Protein AF-A0A965PT79-F1 (afdb_monomer_lite)

Structure (mmCIF, N/CA/C/O backbone):
data_AF-A0A965PT79-F1
#
_entry.id   AF-A0A965PT79-F1
#
loop_
_atom_site.group_PDB
_atom_site.id
_atom_site.type_symbol
_atom_site.label_atom_id
_atom_site.label_alt_id
_atom_site.label_comp_id
_atom_site.label_asym_id
_atom_site.label_entity_id
_atom_site.label_seq_id
_atom_site.pdbx_PDB_ins_code
_atom_site.Cartn_x
_atom_site.Cartn_y
_atom_site.Cartn_z
_atom_site.occupancy
_atom_site.B_iso_or_equiv
_atom_site.auth_seq_id
_atom_site.auth_comp_id
_atom_site.auth_asym_id
_atom_site.auth_atom_id
_atom_site.pdbx_PDB_model_num
ATOM 1 N N . ARG A 1 1 ? -36.934 -11.636 53.845 1.00 50.25 1 ARG A N 1
ATOM 2 C CA . ARG A 1 1 ? -35.921 -12.087 52.857 1.00 50.25 1 ARG A CA 1
ATOM 3 C C . ARG A 1 1 ? -35.696 -10.941 51.878 1.00 50.25 1 ARG A C 1
ATOM 5 O O . ARG A 1 1 ? -36.471 -10.793 50.949 1.00 50.25 1 ARG A O 1
ATOM 12 N N . GLN A 1 2 ? -34.735 -10.062 52.167 1.00 49.81 2 GLN A N 1
ATOM 13 C CA . GLN A 1 2 ? -34.431 -8.911 51.315 1.00 49.81 2 GLN A CA 1
ATOM 14 C C . GLN A 1 2 ? -33.695 -9.401 50.065 1.00 49.81 2 GLN A C 1
ATOM 16 O O . GLN A 1 2 ? -32.589 -9.933 50.152 1.00 49.81 2 GLN A O 1
ATOM 21 N N . SER A 1 3 ? -34.341 -9.269 48.912 1.00 52.69 3 SER A N 1
ATOM 22 C CA . SER A 1 3 ? -33.746 -9.495 47.600 1.00 52.69 3 SER A CA 1
ATOM 23 C C . SER A 1 3 ? -32.663 -8.444 47.361 1.00 52.69 3 SER A C 1
ATOM 25 O O . SER A 1 3 ? -32.974 -7.278 47.115 1.00 52.69 3 SER A O 1
ATOM 27 N N . ARG A 1 4 ? -31.389 -8.840 47.461 1.00 60.34 4 ARG A N 1
ATOM 28 C CA . ARG A 1 4 ? -30.258 -8.004 47.043 1.00 60.34 4 ARG A CA 1
ATOM 29 C C . ARG A 1 4 ? -30.386 -7.759 45.541 1.00 60.34 4 ARG A C 1
ATOM 31 O O . ARG A 1 4 ? -30.160 -8.670 44.751 1.00 60.34 4 ARG A O 1
ATOM 38 N N . GLN A 1 5 ? -30.769 -6.548 45.154 1.00 59.09 5 GLN A N 1
ATOM 39 C CA . GLN A 1 5 ? -30.660 -6.105 43.771 1.00 59.09 5 GLN A CA 1
ATOM 40 C C . GLN A 1 5 ? -29.173 -5.907 43.469 1.00 59.09 5 GLN A C 1
ATOM 42 O O . GLN A 1 5 ? -28.530 -5.003 43.997 1.00 59.09 5 GLN A O 1
ATOM 47 N N . THR A 1 6 ? -28.601 -6.804 42.671 1.00 60.66 6 THR A N 1
ATOM 48 C CA . THR A 1 6 ? -27.244 -6.654 42.152 1.00 60.66 6 THR A CA 1
ATOM 49 C C . THR A 1 6 ? -27.264 -5.558 41.096 1.00 60.66 6 THR A C 1
ATOM 51 O O . THR A 1 6 ? -27.839 -5.745 40.023 1.00 60.66 6 THR A O 1
ATOM 54 N N . ILE A 1 7 ? -26.668 -4.409 41.415 1.00 64.94 7 ILE A N 1
ATOM 55 C CA . ILE A 1 7 ? -26.446 -3.312 40.472 1.0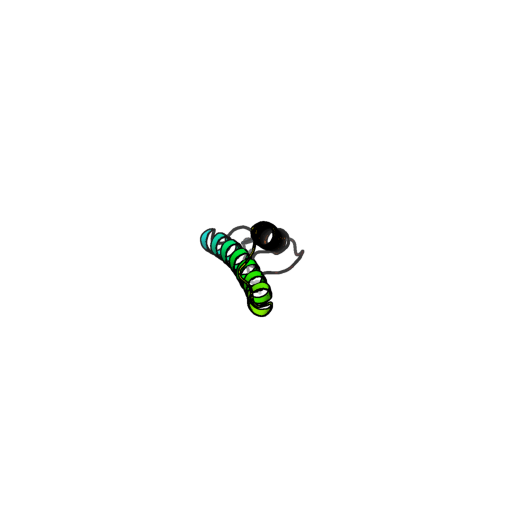0 64.94 7 ILE A CA 1
ATOM 56 C C . ILE A 1 7 ? -25.624 -3.879 39.307 1.00 64.94 7 ILE A C 1
ATOM 58 O O . ILE A 1 7 ? -24.470 -4.267 39.488 1.00 64.94 7 ILE A O 1
ATOM 62 N N . LYS A 1 8 ? -26.231 -3.994 38.124 1.00 61.72 8 LYS A N 1
ATOM 63 C CA . LYS A 1 8 ? -25.531 -4.410 36.907 1.00 61.72 8 LYS A CA 1
ATOM 64 C C . LYS A 1 8 ? -24.632 -3.236 36.492 1.00 61.72 8 LYS A C 1
ATOM 66 O O . LYS A 1 8 ? -25.179 -2.165 36.228 1.00 61.72 8 LYS A O 1
ATOM 71 N N . PRO A 1 9 ? -23.294 -3.372 36.476 1.00 60.38 9 PRO A N 1
ATOM 72 C CA . PRO A 1 9 ? -22.433 -2.273 36.061 1.00 60.38 9 PRO A CA 1
ATOM 73 C C . PRO A 1 9 ? -22.742 -1.941 34.598 1.00 60.38 9 PRO A C 1
ATOM 75 O O . PRO A 1 9 ? -22.693 -2.819 33.734 1.00 60.38 9 PRO A O 1
ATOM 78 N N . TYR A 1 10 ? -23.103 -0.687 34.327 1.00 59.06 10 TYR A N 1
ATOM 79 C CA . TYR A 1 10 ? -23.146 -0.174 32.962 1.00 59.06 10 TYR A CA 1
ATOM 80 C C . TYR A 1 10 ? -21.699 -0.116 32.464 1.00 59.06 10 TYR A C 1
ATOM 82 O O . TYR A 1 10 ? -20.916 0.722 32.911 1.00 59.06 10 TYR A O 1
ATOM 90 N N . ILE A 1 11 ? -21.326 -1.054 31.590 1.00 62.31 11 ILE A N 1
ATOM 91 C CA . ILE A 1 11 ? -20.072 -0.983 30.841 1.00 62.31 11 ILE A CA 1
ATOM 92 C C . ILE A 1 11 ? -20.230 0.210 29.900 1.00 62.31 11 ILE A C 1
ATOM 94 O O . ILE A 1 11 ? -21.041 0.166 28.978 1.00 62.31 11 ILE A O 1
ATOM 98 N N . MET A 1 12 ? -19.522 1.301 30.185 1.00 53.47 12 MET A N 1
ATOM 99 C CA . MET A 1 12 ? -19.452 2.435 29.271 1.00 53.47 12 MET A CA 1
ATOM 100 C C . MET A 1 12 ? -18.867 1.957 27.945 1.00 53.47 12 MET A C 1
ATOM 102 O O . MET A 1 12 ? -17.791 1.360 27.919 1.00 53.47 12 MET A O 1
ATOM 106 N N . SER A 1 13 ? -19.606 2.231 26.877 1.00 55.59 13 SER A N 1
ATOM 107 C CA . SER A 1 13 ? -19.190 2.101 25.488 1.00 55.59 13 SER A CA 1
ATOM 108 C C . SER A 1 13 ? -17.789 2.706 25.296 1.00 55.59 13 SER A C 1
ATOM 110 O O . SER A 1 13 ? -17.577 3.891 25.557 1.00 55.59 13 SER A O 1
ATOM 112 N N . GLU A 1 14 ? -16.812 1.875 24.917 1.00 56.62 14 GLU A N 1
ATOM 113 C CA . GLU A 1 14 ? -15.448 2.308 24.577 1.00 56.62 14 GLU A CA 1
ATOM 114 C C . GLU A 1 14 ? -15.303 2.576 23.074 1.00 56.62 14 GLU A C 1
ATOM 116 O O . GLU A 1 14 ? -14.185 2.739 22.578 1.00 56.62 14 GLU A O 1
ATOM 121 N N . PHE A 1 15 ? -16.409 2.631 22.326 1.00 49.50 15 PHE A N 1
ATOM 122 C CA . PHE A 1 15 ? -16.436 3.147 20.960 1.00 49.50 15 PHE A CA 1
ATOM 123 C C . PHE A 1 15 ? -15.735 4.515 20.937 1.00 49.50 15 PHE A C 1
ATOM 125 O O . PHE A 1 15 ? -16.114 5.421 21.673 1.00 49.50 15 PHE A O 1
ATOM 132 N N . LEU A 1 16 ? -14.686 4.647 20.117 1.00 52.12 16 LEU A N 1
ATOM 133 C CA . LEU A 1 16 ? -13.798 5.823 19.988 1.00 52.12 16 LEU A CA 1
ATOM 134 C C . LEU A 1 16 ? -12.691 6.011 21.045 1.00 52.12 16 LEU A C 1
ATOM 136 O O . LEU A 1 16 ? -11.922 6.961 20.931 1.00 52.12 16 LEU A O 1
ATOM 140 N N . LYS A 1 17 ? -12.489 5.082 21.986 1.00 53.12 17 LYS A N 1
ATOM 141 C CA . LYS A 1 17 ? -11.245 4.996 22.786 1.00 53.12 17 LYS A CA 1
ATOM 142 C C . LYS A 1 17 ? -10.146 4.172 22.101 1.00 53.12 17 LYS A C 1
ATOM 144 O O . LYS A 1 17 ? -9.276 3.603 22.757 1.00 53.12 17 LYS A O 1
ATOM 149 N N . LEU A 1 18 ? -10.147 4.112 20.770 1.00 57.47 18 LEU A N 1
ATOM 150 C CA . LEU A 1 18 ? -8.963 3.679 20.033 1.00 57.47 18 LEU A CA 1
ATOM 151 C C . LEU A 1 18 ? -7.822 4.613 20.437 1.00 57.47 18 LEU A C 1
ATOM 153 O O . LEU A 1 18 ? -7.858 5.804 20.134 1.00 57.47 18 LEU A O 1
ATOM 157 N N . ASN A 1 19 ? -6.828 4.081 21.149 1.00 69.31 19 ASN A N 1
ATOM 158 C CA . ASN A 1 19 ? -5.566 4.765 21.381 1.00 69.31 19 ASN A CA 1
ATOM 159 C C . ASN A 1 19 ? -5.093 5.287 20.018 1.00 69.31 19 ASN A C 1
ATOM 161 O O . ASN A 1 19 ? -4.787 4.491 19.132 1.00 69.31 19 ASN A O 1
ATOM 165 N N 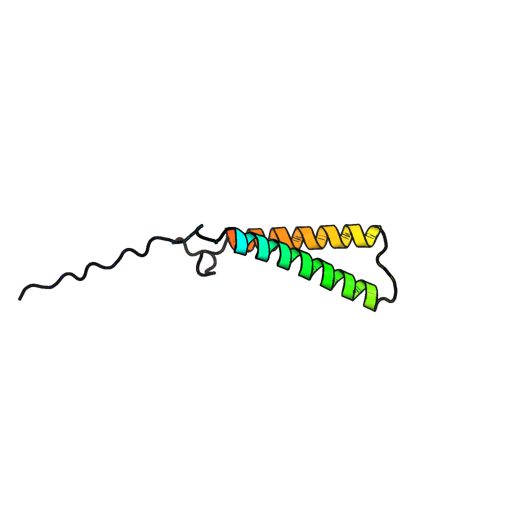. GLY A 1 20 ? -5.111 6.607 19.802 1.00 72.69 20 GLY A N 1
ATOM 166 C CA . GLY A 1 20 ? -4.880 7.194 18.475 1.00 72.69 20 GLY A CA 1
ATOM 167 C C . GLY A 1 20 ? -3.551 6.748 17.855 1.00 72.69 20 GLY A C 1
ATOM 168 O O . GLY A 1 20 ? -3.421 6.671 16.635 1.00 72.69 20 GLY A O 1
ATOM 169 N N . GLN A 1 21 ? -2.591 6.353 18.696 1.00 79.94 21 GLN A N 1
ATOM 170 C CA . GLN A 1 21 ? -1.346 5.721 18.271 1.00 79.94 21 GLN A CA 1
ATOM 171 C C . GLN A 1 21 ? -1.566 4.386 17.550 1.00 79.94 21 GLN A C 1
ATOM 173 O O . GLN A 1 21 ? -0.932 4.140 16.528 1.00 79.94 21 GLN A O 1
ATOM 178 N N . ASP A 1 22 ? -2.452 3.526 18.043 1.00 82.88 22 ASP A N 1
ATOM 179 C CA . ASP A 1 22 ? -2.722 2.216 17.446 1.00 82.88 22 ASP A CA 1
ATOM 180 C C . ASP A 1 22 ? -3.548 2.342 16.161 1.00 82.88 22 ASP A C 1
ATOM 182 O O . ASP A 1 22 ? -3.321 1.603 15.202 1.00 82.88 22 ASP A O 1
ATOM 186 N N . PHE A 1 23 ? -4.410 3.360 16.077 1.00 84.38 23 PHE A N 1
ATOM 187 C CA . PHE A 1 23 ? -5.070 3.731 14.826 1.00 84.38 23 PHE A CA 1
ATOM 188 C C . PHE A 1 23 ? -4.056 4.131 13.742 1.00 84.38 23 PHE A C 1
ATOM 190 O O . PHE A 1 23 ? -4.078 3.569 12.645 1.00 84.38 23 PHE A O 1
ATOM 197 N N . ILE A 1 24 ? -3.131 5.048 14.057 1.00 87.75 24 ILE A N 1
ATOM 198 C CA . ILE A 1 24 ? -2.099 5.505 13.113 1.00 87.75 24 ILE A CA 1
ATOM 199 C C . ILE A 1 24 ? -1.189 4.344 12.697 1.00 87.75 24 ILE A C 1
ATOM 201 O O . ILE A 1 24 ? -0.925 4.176 11.506 1.00 87.75 24 ILE A O 1
ATOM 205 N N . LYS A 1 25 ? -0.753 3.502 13.646 1.00 90.31 25 LYS A N 1
ATOM 206 C CA . LYS A 1 25 ? 0.033 2.298 13.334 1.00 90.31 25 LYS A CA 1
ATOM 207 C C . LYS A 1 25 ? -0.706 1.397 12.347 1.00 90.31 25 LYS A C 1
ATOM 209 O O . LYS A 1 25 ? -0.105 0.956 11.376 1.00 90.31 25 LYS A O 1
ATOM 214 N N . GLY A 1 26 ? -2.000 1.158 12.552 1.00 91.19 26 GLY A N 1
ATOM 215 C CA . GLY A 1 26 ? -2.791 0.323 11.652 1.00 91.19 26 GLY A CA 1
ATOM 216 C C . GLY A 1 26 ? -2.916 0.891 10.236 1.00 91.19 26 GLY A C 1
ATOM 217 O O . GLY A 1 26 ? -2.760 0.145 9.270 1.00 91.19 26 GLY A O 1
ATOM 218 N N . VAL A 1 27 ? -3.096 2.209 10.099 1.00 92.50 27 VAL A N 1
ATOM 219 C CA . VAL A 1 27 ? -3.089 2.895 8.793 1.00 92.50 27 VAL A CA 1
ATOM 220 C C . VAL A 1 27 ? -1.741 2.724 8.087 1.00 92.50 27 VAL A C 1
ATOM 222 O O . VAL A 1 27 ? -1.704 2.369 6.908 1.00 92.50 27 VAL A O 1
ATOM 225 N N . ILE A 1 28 ? -0.634 2.930 8.807 1.00 95.94 28 ILE A N 1
ATOM 226 C CA . ILE A 1 28 ? 0.722 2.774 8.262 1.00 95.94 28 ILE A CA 1
ATOM 227 C C . ILE A 1 28 ? 0.955 1.331 7.810 1.00 95.94 28 ILE A C 1
ATOM 229 O O . ILE A 1 28 ? 1.429 1.108 6.699 1.00 95.94 28 ILE A O 1
ATOM 233 N N . ILE A 1 29 ? 0.589 0.347 8.635 1.00 96.88 29 ILE A N 1
ATOM 234 C CA . ILE A 1 29 ? 0.751 -1.071 8.298 1.00 96.88 29 ILE A CA 1
ATOM 235 C C . ILE A 1 29 ? -0.078 -1.441 7.065 1.00 96.88 29 ILE A C 1
ATOM 237 O O . ILE A 1 29 ? 0.450 -2.095 6.169 1.00 96.88 29 ILE A O 1
ATOM 241 N N . ALA A 1 30 ? -1.333 -0.989 6.966 1.00 95.81 30 ALA A N 1
ATOM 242 C CA . ALA A 1 30 ? -2.165 -1.240 5.789 1.00 95.81 30 ALA A CA 1
ATOM 243 C C . ALA A 1 30 ? -1.517 -0.699 4.502 1.00 95.81 30 ALA A C 1
ATOM 245 O O . ALA A 1 30 ? -1.475 -1.396 3.487 1.00 95.81 30 ALA A O 1
ATOM 246 N N . ALA A 1 31 ? -0.958 0.514 4.556 1.00 96.31 31 ALA A N 1
ATOM 247 C CA . ALA A 1 31 ? -0.259 1.115 3.426 1.00 96.31 31 ALA A CA 1
ATOM 248 C C . ALA A 1 31 ? 1.016 0.334 3.062 1.00 96.31 31 ALA A C 1
ATOM 250 O O . ALA A 1 31 ? 1.218 -0.010 1.899 1.00 96.31 31 ALA A O 1
ATOM 251 N N . LEU A 1 32 ? 1.859 0.016 4.051 1.00 98.06 32 LEU A N 1
ATOM 252 C CA . LEU A 1 32 ? 3.125 -0.691 3.838 1.00 98.06 32 LEU A CA 1
ATOM 253 C C . LEU A 1 32 ? 2.916 -2.088 3.255 1.00 98.06 32 LEU A C 1
ATOM 255 O O . LEU A 1 32 ? 3.627 -2.465 2.329 1.00 98.06 32 LEU A O 1
ATOM 259 N N . VAL A 1 33 ? 1.928 -2.837 3.748 1.00 97.81 33 VAL A N 1
ATOM 260 C CA . VAL A 1 33 ? 1.608 -4.170 3.219 1.00 97.81 33 VAL A CA 1
ATOM 261 C C . VAL A 1 33 ? 1.201 -4.085 1.747 1.00 97.81 33 VAL A C 1
ATOM 263 O O . VAL A 1 33 ? 1.692 -4.866 0.934 1.00 97.81 33 VAL A O 1
ATOM 266 N N . ALA A 1 34 ? 0.367 -3.110 1.378 1.00 97.62 34 ALA A N 1
ATOM 267 C CA . ALA A 1 34 ? -0.032 -2.910 -0.014 1.00 97.62 34 ALA A CA 1
ATOM 268 C C . ALA A 1 34 ? 1.156 -2.530 -0.916 1.00 97.62 34 ALA A C 1
ATOM 270 O O . ALA A 1 34 ? 1.274 -3.043 -2.032 1.00 97.62 34 ALA A O 1
ATOM 271 N N . VAL A 1 35 ? 2.058 -1.670 -0.428 1.00 98.06 35 VAL A N 1
ATOM 272 C CA . VAL A 1 35 ? 3.283 -1.295 -1.150 1.00 98.06 35 VAL A CA 1
ATOM 273 C C . VAL A 1 35 ? 4.188 -2.508 -1.350 1.00 98.06 35 VAL A C 1
ATOM 275 O 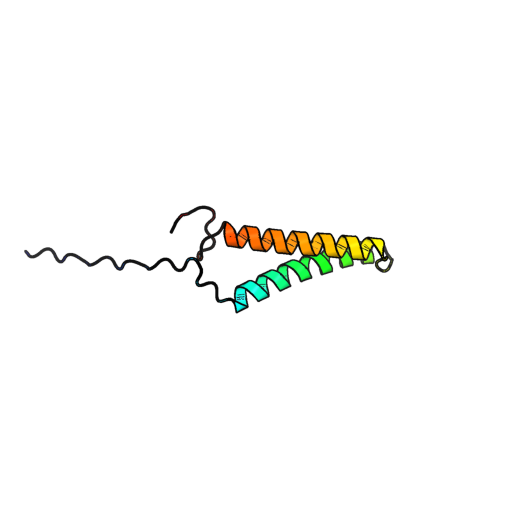O . VAL A 1 35 ? 4.585 -2.783 -2.478 1.00 98.06 35 VAL A O 1
ATOM 278 N N . LEU A 1 36 ? 4.481 -3.256 -0.285 1.00 98.25 36 LEU A N 1
ATOM 279 C CA . LEU A 1 36 ? 5.366 -4.419 -0.344 1.00 98.25 36 LEU A CA 1
ATOM 280 C C . LEU A 1 36 ? 4.812 -5.517 -1.254 1.00 98.25 36 LEU A C 1
ATOM 282 O O . LEU A 1 36 ? 5.562 -6.042 -2.070 1.00 98.25 36 LEU A O 1
ATOM 286 N N . GLY A 1 37 ? 3.512 -5.818 -1.183 1.00 97.81 37 GLY A N 1
ATOM 287 C CA . GLY A 1 37 ? 2.889 -6.803 -2.076 1.00 97.81 37 GLY A CA 1
ATOM 288 C C . GLY A 1 37 ? 2.947 -6.387 -3.550 1.00 97.81 37 GLY A C 1
ATOM 289 O O . GLY A 1 37 ? 3.221 -7.207 -4.428 1.00 97.81 37 GLY A O 1
ATOM 290 N N . SER A 1 38 ? 2.765 -5.092 -3.825 1.00 97.00 38 SER A N 1
ATOM 291 C CA . SER A 1 38 ? 2.888 -4.558 -5.185 1.00 97.00 38 SER A CA 1
ATOM 292 C C . SER A 1 38 ? 4.334 -4.625 -5.690 1.00 97.00 38 SER A C 1
ATOM 294 O O . SER A 1 38 ? 4.573 -5.032 -6.823 1.00 97.00 38 SER A O 1
ATOM 296 N N . LEU A 1 39 ? 5.309 -4.278 -4.841 1.00 98.00 39 LEU A N 1
ATOM 297 C CA . LEU A 1 39 ? 6.733 -4.379 -5.170 1.00 98.00 39 LEU A CA 1
ATOM 298 C C . LEU A 1 39 ? 7.165 -5.824 -5.405 1.00 98.00 39 LEU A C 1
ATOM 300 O O . LEU A 1 39 ? 7.879 -6.078 -6.366 1.00 98.00 39 LEU A O 1
ATOM 304 N N . GLN A 1 40 ? 6.716 -6.763 -4.570 1.00 98.12 40 GLN A N 1
ATOM 305 C CA . GLN A 1 40 ? 7.013 -8.183 -4.745 1.00 98.12 40 GLN A CA 1
ATOM 306 C C . GLN A 1 40 ? 6.584 -8.657 -6.139 1.00 98.12 40 GLN A C 1
ATOM 308 O O . GLN A 1 40 ? 7.396 -9.231 -6.855 1.00 98.12 40 GLN A O 1
ATOM 313 N N . THR A 1 41 ? 5.357 -8.325 -6.552 1.00 97.19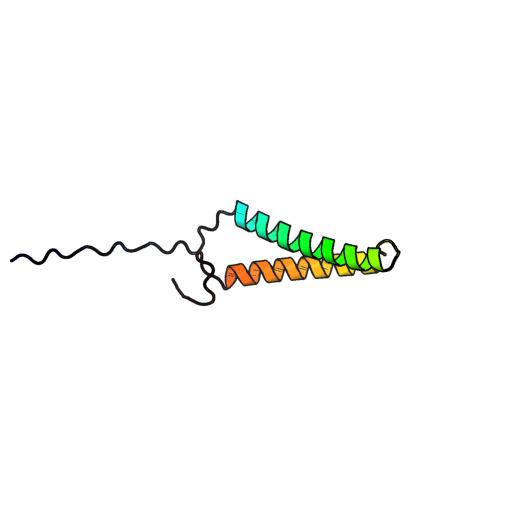 41 THR A N 1
ATOM 314 C CA . THR A 1 41 ? 4.819 -8.699 -7.873 1.00 97.19 41 THR A CA 1
ATOM 315 C C . THR A 1 41 ? 5.680 -8.158 -9.024 1.00 97.19 41 THR A C 1
ATOM 317 O O . THR A 1 41 ? 5.949 -8.866 -9.990 1.00 97.19 41 THR A O 1
ATOM 320 N N . ILE A 1 42 ? 6.142 -6.908 -8.922 1.00 97.62 42 ILE A N 1
ATOM 321 C CA . ILE A 1 42 ? 6.975 -6.266 -9.953 1.00 97.62 42 ILE A CA 1
ATOM 322 C C . ILE A 1 42 ? 8.378 -6.886 -9.998 1.00 97.62 42 ILE A C 1
ATOM 324 O O . ILE A 1 42 ? 8.910 -7.163 -11.071 1.00 97.62 42 ILE A O 1
ATOM 328 N N . LEU A 1 43 ? 8.978 -7.138 -8.834 1.00 97.81 43 LEU A N 1
ATOM 329 C CA . LEU A 1 43 ? 10.307 -7.741 -8.751 1.00 97.81 43 LEU A CA 1
ATOM 330 C C . LEU A 1 43 ? 10.306 -9.192 -9.250 1.00 97.81 43 LEU A C 1
ATOM 332 O O . LEU A 1 43 ? 11.255 -9.603 -9.913 1.00 97.81 43 LEU A O 1
ATOM 336 N N . GLU A 1 44 ? 9.234 -9.947 -8.994 1.00 97.81 44 GLU A N 1
ATOM 337 C CA . GLU A 1 44 ? 9.024 -11.289 -9.556 1.00 97.81 44 GLU A CA 1
ATOM 338 C C . GLU A 1 44 ? 8.926 -11.269 -11.091 1.00 97.81 44 GLU A C 1
ATOM 340 O O . GLU A 1 44 ? 9.361 -12.216 -11.744 1.00 97.81 44 GLU A O 1
ATOM 345 N N . ALA A 1 45 ? 8.441 -10.170 -11.682 1.00 96.62 45 ALA A N 1
ATOM 346 C CA . ALA A 1 45 ? 8.440 -9.959 -13.131 1.00 96.62 45 ALA A CA 1
ATOM 347 C C . ALA A 1 45 ? 9.830 -9.609 -13.711 1.00 96.62 45 ALA A C 1
ATOM 349 O O . ALA A 1 45 ? 9.988 -9.525 -14.930 1.00 96.62 45 ALA A O 1
ATOM 350 N N . GLY A 1 46 ? 10.854 -9.434 -12.866 1.00 98.00 46 GLY A N 1
ATOM 351 C CA . GLY A 1 46 ? 12.252 -9.307 -13.284 1.00 98.00 46 GLY A CA 1
ATOM 352 C C . GLY A 1 46 ? 12.711 -7.888 -13.621 1.00 98.00 46 GLY A C 1
ATOM 353 O O . GLY A 1 46 ? 13.743 -7.724 -14.273 1.00 98.00 46 GLY A O 1
ATOM 354 N N . HIS A 1 47 ? 11.987 -6.854 -13.187 1.00 97.38 47 HIS A N 1
ATOM 355 C CA . HIS A 1 47 ? 12.405 -5.464 -13.376 1.00 97.38 47 HIS A CA 1
ATOM 356 C C . HIS A 1 47 ? 12.110 -4.589 -12.153 1.00 97.38 47 HIS A C 1
ATOM 358 O O . HIS A 1 47 ? 11.422 -4.987 -11.216 1.00 97.38 47 HIS A O 1
ATOM 364 N N . LEU A 1 48 ? 12.673 -3.379 -12.148 1.00 97.56 48 LEU A N 1
ATOM 365 C CA . LEU A 1 48 ? 12.370 -2.374 -11.130 1.00 97.56 48 LEU A CA 1
ATOM 366 C C . LEU A 1 48 ? 11.090 -1.602 -11.494 1.00 97.56 48 LEU A C 1
ATOM 368 O O . LEU A 1 48 ? 10.780 -1.484 -12.685 1.00 97.56 48 LEU A O 1
ATOM 372 N N . PRO A 1 49 ? 10.371 -1.039 -10.504 1.00 96.56 49 PRO A N 1
ATOM 373 C CA . PRO A 1 49 ? 9.148 -0.295 -10.771 1.00 96.56 49 PRO A CA 1
ATOM 374 C C . PRO A 1 49 ? 9.400 0.929 -11.653 1.00 96.56 49 PRO A C 1
ATOM 376 O O . PRO A 1 49 ? 10.228 1.794 -11.349 1.00 96.56 49 PRO A O 1
ATOM 379 N N . THR A 1 50 ? 8.635 1.017 -12.733 1.00 97.88 50 THR A N 1
ATOM 380 C CA . THR A 1 50 ? 8.563 2.185 -13.611 1.00 97.88 50 THR A CA 1
ATOM 381 C C . THR A 1 50 ? 7.756 3.315 -12.964 1.00 97.88 50 THR A C 1
ATOM 383 O O . THR A 1 50 ? 7.037 3.123 -11.981 1.00 97.88 50 THR A O 1
ATOM 386 N N . GLY A 1 51 ? 7.815 4.525 -13.531 1.00 96.94 51 GLY A N 1
ATOM 387 C CA . GLY A 1 51 ? 7.026 5.659 -13.027 1.00 96.94 51 GLY A CA 1
ATOM 388 C C . GLY A 1 51 ? 5.509 5.408 -13.032 1.00 96.94 51 GLY A C 1
ATOM 389 O O . GLY A 1 51 ? 4.808 5.812 -12.103 1.00 96.94 51 GLY A O 1
ATOM 390 N N . ALA A 1 52 ? 4.997 4.692 -14.039 1.00 96.88 52 ALA A N 1
ATOM 391 C CA . ALA A 1 52 ? 3.582 4.322 -14.111 1.00 96.88 52 ALA A CA 1
ATOM 392 C C . ALA A 1 52 ? 3.191 3.319 -13.010 1.00 96.88 52 ALA A C 1
ATOM 394 O O . ALA A 1 52 ? 2.109 3.411 -12.419 1.00 96.88 52 ALA A O 1
ATOM 395 N N . GLU A 1 53 ? 4.088 2.391 -12.687 1.00 97.38 53 GLU A N 1
ATOM 396 C CA . GLU A 1 53 ? 3.878 1.410 -11.624 1.00 97.38 53 GLU A CA 1
ATOM 397 C C . GLU A 1 53 ? 3.960 2.047 -10.243 1.00 97.38 53 GLU A C 1
ATOM 399 O O . GLU A 1 53 ? 3.120 1.742 -9.405 1.00 97.38 53 GLU A O 1
ATOM 404 N N . TRP A 1 54 ? 4.849 3.019 -10.019 1.00 97.88 54 TRP A N 1
ATOM 405 C CA . TRP A 1 54 ? 4.849 3.815 -8.786 1.00 97.88 54 TRP A CA 1
ATOM 406 C C . TRP A 1 54 ? 3.518 4.525 -8.542 1.00 97.88 54 TRP A C 1
ATOM 408 O O . TRP A 1 54 ? 3.004 4.522 -7.421 1.00 97.88 54 TRP A O 1
ATOM 418 N N . MET A 1 55 ? 2.913 5.082 -9.593 1.00 97.56 55 MET A N 1
ATOM 419 C CA . MET A 1 55 ? 1.582 5.677 -9.483 1.00 97.56 55 MET A CA 1
ATOM 420 C C . MET A 1 55 ? 0.510 4.626 -9.157 1.00 97.56 55 MET A C 1
ATOM 422 O O . MET A 1 55 ? -0.422 4.906 -8.401 1.00 97.56 55 MET A O 1
ATOM 426 N N . THR A 1 56 ? 0.647 3.410 -9.681 1.00 97.38 56 THR A N 1
ATOM 4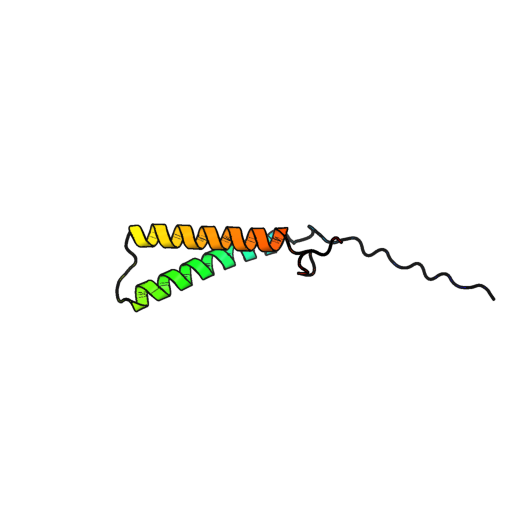27 C CA . THR A 1 56 ? -0.257 2.293 -9.370 1.00 97.38 56 THR A CA 1
ATOM 428 C C . THR A 1 56 ? -0.093 1.824 -7.922 1.00 97.38 56 THR A C 1
ATOM 430 O O . THR A 1 56 ? -1.088 1.711 -7.210 1.00 97.38 56 THR A O 1
ATOM 433 N N . ILE A 1 57 ? 1.144 1.665 -7.444 1.00 98.00 57 ILE A N 1
ATOM 434 C CA . ILE A 1 57 ? 1.475 1.357 -6.045 1.00 98.00 57 ILE A CA 1
ATOM 435 C C . ILE A 1 57 ? 0.852 2.399 -5.108 1.00 98.00 57 ILE A C 1
ATOM 437 O O . ILE A 1 57 ? 0.210 2.039 -4.123 1.00 98.00 57 ILE A O 1
ATOM 441 N N . GLY A 1 58 ? 0.976 3.690 -5.435 1.00 97.44 58 GLY A N 1
ATOM 442 C CA . GLY A 1 58 ? 0.381 4.772 -4.647 1.00 97.44 58 GLY A CA 1
ATOM 443 C C . GLY A 1 58 ? -1.145 4.672 -4.548 1.00 97.44 58 GLY A C 1
ATOM 444 O O . GLY A 1 58 ? -1.706 4.824 -3.462 1.00 97.44 58 GLY A O 1
ATOM 445 N N . LYS A 1 59 ? -1.826 4.345 -5.654 1.00 97.75 59 LYS A N 1
ATOM 446 C CA . LYS A 1 59 ? -3.281 4.110 -5.661 1.00 97.75 59 LYS A CA 1
ATOM 447 C C . LYS A 1 59 ? -3.667 2.897 -4.814 1.00 97.75 59 LYS A C 1
ATOM 449 O O . LYS A 1 59 ? -4.631 2.980 -4.057 1.00 97.75 59 LYS A O 1
ATOM 454 N N . MET A 1 60 ? -2.905 1.807 -4.900 1.00 97.50 60 MET A N 1
ATOM 455 C CA . MET A 1 60 ? -3.133 0.597 -4.103 1.00 97.50 60 MET A CA 1
ATOM 456 C C . MET A 1 60 ? -2.946 0.858 -2.605 1.00 97.50 60 MET A C 1
ATOM 458 O O . MET A 1 60 ? -3.797 0.475 -1.803 1.00 97.50 60 MET A O 1
ATOM 462 N N . ALA A 1 61 ? -1.888 1.575 -2.224 1.00 97.62 61 ALA A N 1
ATOM 463 C CA . ALA A 1 61 ? -1.661 1.989 -0.843 1.00 97.62 61 ALA A CA 1
ATOM 464 C C . ALA A 1 61 ? -2.791 2.897 -0.331 1.00 97.62 61 ALA A C 1
ATOM 466 O O . ALA A 1 61 ? -3.301 2.688 0.769 1.00 97.62 61 ALA A O 1
ATOM 467 N N . GLY A 1 62 ? -3.241 3.857 -1.147 1.00 97.50 62 GLY A N 1
ATOM 468 C CA . GLY A 1 62 ? -4.385 4.712 -0.827 1.00 97.50 62 GLY A CA 1
ATOM 469 C C . GLY A 1 62 ? -5.679 3.919 -0.625 1.00 97.50 62 GLY A C 1
ATOM 470 O O . GLY A 1 62 ? -6.385 4.132 0.360 1.00 97.50 62 GLY A O 1
ATOM 471 N N . ALA A 1 63 ? -5.962 2.953 -1.501 1.00 97.44 63 ALA A N 1
ATOM 472 C CA . ALA A 1 63 ? -7.112 2.064 -1.362 1.00 97.44 63 ALA A CA 1
ATOM 473 C C . ALA A 1 63 ? -7.035 1.219 -0.079 1.00 97.44 63 ALA A C 1
ATOM 475 O O . ALA A 1 63 ? -8.035 1.086 0.624 1.00 97.44 63 ALA A O 1
ATOM 476 N N . ALA A 1 64 ? -5.853 0.706 0.274 1.00 96.62 64 ALA A N 1
ATOM 477 C CA . ALA A 1 64 ? -5.647 -0.049 1.508 1.00 96.62 64 ALA A CA 1
ATOM 478 C C . ALA A 1 64 ? -5.877 0.809 2.762 1.00 96.62 64 ALA A C 1
ATOM 480 O O . ALA A 1 64 ? -6.540 0.360 3.699 1.00 96.62 64 ALA A O 1
ATOM 481 N N . ILE A 1 65 ? -5.402 2.060 2.759 1.00 94.69 65 ILE A N 1
ATOM 482 C CA . ILE A 1 65 ? -5.684 3.030 3.825 1.00 94.69 65 ILE A CA 1
ATOM 483 C C . ILE A 1 65 ? -7.192 3.247 3.947 1.00 94.69 65 ILE A C 1
ATOM 485 O O . ILE A 1 65 ? -7.738 3.076 5.033 1.00 94.69 65 ILE A O 1
ATOM 489 N N . ILE A 1 66 ? -7.879 3.567 2.845 1.00 94.50 66 ILE A N 1
ATOM 490 C CA . ILE A 1 66 ? -9.335 3.776 2.846 1.00 94.50 66 ILE A CA 1
ATOM 491 C C . ILE A 1 66 ? -10.046 2.531 3.379 1.00 94.50 66 ILE A C 1
ATOM 493 O O . ILE A 1 66 ? -10.908 2.644 4.243 1.00 94.50 66 ILE A O 1
ATOM 497 N N . SER A 1 67 ? -9.649 1.339 2.939 1.00 93.69 67 SER A N 1
ATOM 498 C CA . SER A 1 67 ? -10.229 0.082 3.411 1.00 93.69 67 SER A CA 1
ATOM 499 C C . SER A 1 67 ? -10.028 -0.123 4.917 1.00 93.69 67 SER A C 1
ATOM 501 O O . SER A 1 67 ? -10.950 -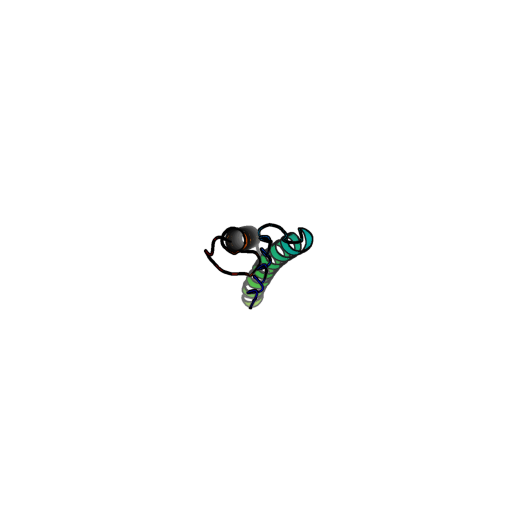0.568 5.601 1.00 93.69 67 SER A O 1
ATOM 503 N N . TYR A 1 68 ? -8.858 0.231 5.459 1.00 90.88 68 TYR A N 1
ATOM 504 C CA . TYR A 1 68 ? -8.607 0.198 6.901 1.00 90.88 68 TYR A CA 1
ATOM 505 C C . TYR A 1 68 ? -9.474 1.219 7.649 1.00 90.88 68 TYR A C 1
ATOM 507 O O . TYR A 1 68 ? -10.058 0.894 8.683 1.00 90.88 68 TYR A O 1
ATOM 515 N N . LEU A 1 69 ? -9.603 2.439 7.129 1.00 88.50 69 LEU A N 1
ATOM 516 C CA . LEU A 1 69 ? -10.455 3.473 7.717 1.00 88.50 69 LEU A CA 1
ATOM 517 C C . LEU A 1 69 ? -11.924 3.045 7.735 1.00 88.50 69 LEU A C 1
ATOM 519 O O . LEU A 1 69 ? -12.574 3.150 8.771 1.00 88.50 69 LEU A O 1
ATOM 523 N N . LEU A 1 70 ? -12.421 2.493 6.626 1.00 87.50 70 LEU A N 1
ATOM 524 C CA . LEU A 1 70 ? -13.776 1.955 6.529 1.00 87.50 70 LEU A CA 1
ATOM 525 C C . LEU A 1 70 ? -13.985 0.821 7.530 1.00 87.50 70 LEU A C 1
ATOM 527 O O . LEU A 1 70 ? -14.983 0.833 8.243 1.00 87.50 70 LEU A O 1
ATOM 531 N N . LYS A 1 71 ? -13.028 -0.110 7.655 1.00 83.75 71 LYS A N 1
ATOM 532 C CA . LYS A 1 71 ? -13.082 -1.151 8.689 1.00 83.75 71 LYS A CA 1
ATOM 533 C C . LYS A 1 71 ? -13.304 -0.519 10.064 1.00 83.75 71 LYS A C 1
ATOM 535 O O . LYS A 1 71 ? -14.267 -0.876 10.723 1.00 83.75 71 LYS A O 1
ATOM 540 N N . ASN A 1 72 ? -12.470 0.442 10.460 1.00 80.75 72 ASN A N 1
ATOM 541 C CA . ASN A 1 72 ? -12.567 1.076 11.779 1.00 80.75 72 ASN A CA 1
ATOM 542 C C . ASN A 1 72 ? -13.837 1.926 11.958 1.00 80.75 72 ASN A C 1
ATOM 544 O O . ASN A 1 72 ? -14.314 2.048 13.078 1.00 80.75 72 ASN A O 1
ATOM 548 N N . LEU A 1 73 ? -14.406 2.482 10.883 1.00 80.81 73 LEU A N 1
ATOM 549 C CA . LEU A 1 73 ? -15.682 3.202 10.926 1.00 80.81 73 LEU A CA 1
ATOM 550 C C . LEU A 1 73 ? -16.878 2.253 11.120 1.00 80.81 73 LEU A C 1
ATOM 552 O O . LEU A 1 73 ? -17.845 2.611 11.786 1.00 80.81 73 LEU A O 1
ATOM 556 N N . PHE A 1 74 ? -16.816 1.048 10.545 1.00 77.50 74 PHE A N 1
ATOM 557 C CA . PHE A 1 74 ? -17.900 0.058 10.576 1.00 77.50 74 PHE A CA 1
ATOM 558 C C . PHE A 1 74 ? -17.743 -1.033 11.651 1.00 77.50 74 PHE A C 1
ATOM 560 O O . PHE A 1 74 ? -18.631 -1.880 11.794 1.00 77.50 74 PHE A O 1
ATOM 567 N N . THR A 1 75 ? -16.647 -1.032 12.414 1.00 68.81 75 THR A N 1
ATOM 568 C CA . THR A 1 75 ? -16.415 -1.961 13.531 1.00 68.81 75 THR A CA 1
ATOM 569 C C . THR A 1 75 ? -16.343 -1.224 14.858 1.00 68.81 75 THR A C 1
ATOM 571 O O . THR A 1 75 ? -15.649 -0.217 14.960 1.00 68.81 75 THR A O 1
ATOM 574 N N . ASN A 1 76 ? -17.000 -1.760 15.887 1.00 66.38 76 ASN A N 1
ATOM 575 C CA . ASN A 1 76 ? -16.888 -1.240 17.251 1.00 66.38 76 ASN A CA 1
ATOM 576 C C . ASN A 1 76 ? -15.526 -1.544 17.894 1.00 66.38 76 ASN A C 1
ATOM 578 O O . ASN A 1 76 ? -14.704 -2.263 17.319 1.00 66.38 76 ASN A O 1
ATOM 582 N N . SER A 1 77 ? -15.285 -1.040 19.109 1.00 59.94 77 SER A N 1
ATOM 583 C CA . SER A 1 77 ? -14.009 -1.229 19.824 1.00 59.94 77 SER A CA 1
ATOM 584 C C . SER A 1 77 ? -13.695 -2.689 20.184 1.00 59.94 77 SER A C 1
ATOM 586 O O . SER A 1 77 ? -12.580 -2.998 20.592 1.00 59.94 77 SER A O 1
ATOM 588 N N . GLN A 1 78 ? -14.644 -3.608 19.984 1.00 60.75 78 GLN A N 1
ATOM 589 C CA . GLN A 1 78 ? -14.462 -5.057 20.125 1.00 60.75 78 GLN A CA 1
ATOM 590 C C . GLN A 1 78 ? -14.327 -5.779 18.771 1.00 60.75 78 GLN A C 1
ATOM 592 O O . GLN A 1 78 ? -14.366 -7.008 18.717 1.00 60.75 78 GLN A O 1
ATOM 597 N N . GLY A 1 79 ? -14.198 -5.039 17.664 1.00 62.69 79 GLY A N 1
ATOM 598 C CA . GLY A 1 79 ? -14.074 -5.592 16.315 1.00 62.69 79 GLY A CA 1
ATOM 599 C C . GLY A 1 79 ? -15.368 -6.195 15.758 1.00 62.69 79 GLY A C 1
ATOM 600 O O . GLY A 1 79 ? -15.318 -6.913 14.761 1.00 62.69 79 GLY A O 1
ATOM 601 N N . GLN A 1 80 ? -16.523 -5.926 16.376 1.00 62.47 80 GLN A N 1
ATOM 602 C CA . GLN A 1 80 ? -17.815 -6.424 15.904 1.00 62.47 80 GLN A CA 1
ATOM 603 C C . GLN A 1 80 ? -18.354 -5.485 14.823 1.00 62.47 80 GLN A C 1
ATOM 605 O O . GLN A 1 80 ? -18.470 -4.275 15.029 1.00 62.47 80 GLN A O 1
ATOM 610 N N . ILE A 1 81 ? -18.678 -6.052 13.662 1.00 64.81 81 ILE A N 1
ATOM 611 C CA . ILE A 1 81 ? -19.281 -5.328 12.542 1.00 64.81 81 ILE A CA 1
ATOM 612 C C . ILE A 1 81 ? -20.749 -5.044 12.890 1.00 64.81 81 ILE A C 1
ATOM 614 O O . ILE A 1 81 ? -21.481 -5.964 13.251 1.00 64.81 81 ILE A O 1
ATOM 618 N N . ALA A 1 82 ? -21.177 -3.784 12.769 1.00 56.59 82 ALA A N 1
ATOM 619 C CA . ALA A 1 82 ? -22.588 -3.378 12.841 1.00 56.59 82 ALA A CA 1
ATOM 620 C C . ALA A 1 82 ? -23.363 -3.741 14.133 1.00 56.59 82 ALA A C 1
ATOM 622 O O . ALA A 1 82 ? -24.582 -3.907 14.099 1.00 56.59 82 ALA A O 1
ATOM 623 N N . LYS A 1 83 ? -22.695 -3.816 15.290 1.00 49.59 83 LYS A N 1
ATOM 624 C CA . LYS A 1 83 ? -23.372 -3.737 16.595 1.00 49.59 83 LYS A CA 1
ATOM 625 C C . LYS A 1 83 ? -23.252 -2.313 17.124 1.00 49.59 83 LYS A C 1
ATOM 627 O O . LYS A 1 83 ? -22.143 -1.881 17.439 1.00 49.59 83 LYS A O 1
ATOM 632 N N . SER A 1 84 ? -24.379 -1.605 17.208 1.00 46.38 84 SER A N 1
ATOM 633 C CA . SER A 1 84 ? -24.479 -0.407 18.044 1.00 46.38 84 SER A CA 1
ATOM 634 C C . SER A 1 84 ? -24.103 -0.808 19.468 1.00 46.38 84 SER A C 1
ATOM 636 O O . SER A 1 84 ? -24.634 -1.800 19.977 1.00 46.38 84 SER A O 1
ATOM 638 N N . GLU A 1 85 ? -23.135 -0.110 20.057 1.00 48.00 85 GLU A N 1
ATOM 639 C CA . GLU A 1 85 ? -22.890 -0.213 21.499 1.00 48.00 85 GLU A CA 1
ATOM 640 C C . GLU A 1 85 ? -24.093 0.299 22.300 1.00 48.00 85 GLU A C 1
ATOM 642 O O . GLU A 1 85 ? -24.817 1.189 21.791 1.00 48.00 85 GLU A O 1
#

Radius of gyration: 21.34 Å; chains: 1; bounding box: 48×19×67 Å

Secondary structure (DSSP, 8-state):
--------------TT---HHHHHHHHHHHHHHHHHHHHHHHHHTTSPPPHHHHHHHHHHHHHHHHHHHHHHHHB-TT--BT---

pLDDT: mean 81.09, std 18.28, range [46.38, 98.25]

Sequence (85 aa):
RQSRQTIKPYIMSEFLKLNGQDFIKGVIIAALVAVLGSLQTILEAGHLPTGAEWMTIGKMAGAAIISYLLKNLFTNSQGQIAKSE

Foldseek 3Di:
DDDPDDDDDDPPFCFPVPPVVVLVVQLVVLLVVLLVVLQVVVVVVPDGDDPVSVVVSVVSSVVSSVVSVVQSVQAGPVSDGPDDD